Protein AF-A0A1S3DIE0-F1 (afdb_monomer)

Organism: Diaphorina citri (NCBI:txid121845)

Sequence (105 aa):
MDGVSISDAKFHTAGWDSYFTGYCFVYMIYISSSLRHKLPVIFKPFTLTDQLLSVRSYENRINLIRAHLSHVNLAGPDPASTRPSLILVQTRSGEQIDVGQVSCC

pLDDT: mean 83.06, std 14.3, range [42.47, 97.31]

Radius of gyration: 23.04 Å; Cα contacts (8 Å, |Δi|>4): 64; chains: 1; bounding box: 51×43×66 Å

InterPro domains:
  IPR036397 Ribonuclease H superfamily [G3DSA:3.30.420.10] (2-78)

Mean predicted aligned error: 11.43 Å

Solvent-accessible surface area (backbone atoms only — not comparable to full-atom values): 6949 Å² total; per-residue (Å²): 137,82,83,74,78,80,61,81,71,82,69,76,41,74,68,52,51,50,52,48,49,51,52,52,49,61,52,49,34,51,51,41,34,22,59,76,68,72,44,69,92,68,90,74,91,73,53,71,66,57,30,52,65,53,48,51,89,56,62,59,52,47,79,46,83,96,52,67,42,71,36,47,37,78,84,56,77,60,66,80,64,81,62,76,76,85,82,82,86,74,49,97,84,70,55,87,78,64,68,94,74,63,79,87,129

Structure (mmCIF, N/CA/C/O backbone):
data_AF-A0A1S3DIE0-F1
#
_entry.id   AF-A0A1S3DIE0-F1
#
loop_
_atom_site.group_PDB
_atom_site.id
_atom_site.type_symbol
_atom_site.label_atom_id
_atom_site.label_alt_id
_atom_site.label_comp_id
_atom_site.label_asym_id
_atom_site.label_entity_id
_atom_site.label_seq_id
_atom_site.pdbx_PDB_ins_code
_atom_site.Cartn_x
_atom_site.Cartn_y
_atom_site.Cartn_z
_atom_site.occupancy
_atom_site.B_iso_or_equiv
_atom_site.auth_seq_id
_atom_site.auth_comp_id
_atom_site.auth_asym_id
_atom_site.auth_atom_id
_atom_site.pdbx_PDB_model_num
ATOM 1 N N . MET A 1 1 ? -25.126 26.674 -30.843 1.00 43.22 1 MET A N 1
ATOM 2 C CA . MET A 1 1 ? -23.968 26.742 -29.925 1.00 43.22 1 MET A CA 1
ATOM 3 C C . MET A 1 1 ? -24.386 25.944 -28.716 1.00 43.22 1 MET A C 1
ATOM 5 O O . MET A 1 1 ? -24.998 26.488 -27.806 1.00 43.22 1 MET A O 1
ATOM 9 N N . ASP A 1 2 ? -24.188 24.635 -28.795 1.00 44.59 2 ASP A N 1
ATOM 10 C CA . ASP A 1 2 ? -24.762 23.709 -27.829 1.00 44.59 2 ASP A CA 1
ATOM 11 C C . ASP A 1 2 ? -23.809 23.612 -26.644 1.00 44.59 2 ASP A C 1
ATOM 13 O O . ASP A 1 2 ? -22.662 23.180 -26.773 1.00 44.59 2 ASP A O 1
ATOM 17 N N . GLY A 1 3 ? -24.276 24.106 -25.499 1.00 56.88 3 GLY A N 1
ATOM 18 C CA . GLY A 1 3 ? -23.587 24.001 -24.225 1.00 56.88 3 GLY A CA 1
ATOM 19 C C . GLY A 1 3 ? -23.495 22.539 -23.815 1.00 56.88 3 GLY A C 1
ATOM 20 O O . GLY A 1 3 ? -24.418 21.993 -23.217 1.00 56.88 3 GLY A O 1
ATOM 21 N N . VAL A 1 4 ? -22.375 21.901 -24.146 1.00 58.12 4 VAL A N 1
ATOM 22 C CA . VAL A 1 4 ? -22.007 20.596 -23.599 1.00 58.12 4 VAL A CA 1
ATOM 23 C C . VAL A 1 4 ? -21.726 20.795 -22.115 1.00 58.12 4 VAL A C 1
ATOM 25 O O . VAL A 1 4 ? -20.683 21.333 -21.743 1.00 58.12 4 VAL A O 1
ATOM 28 N N . SER A 1 5 ? -22.647 20.355 -21.256 1.00 57.88 5 SER A N 1
ATOM 29 C CA . SER A 1 5 ? -22.306 20.093 -19.864 1.00 57.88 5 SER A CA 1
ATOM 30 C C . SER A 1 5 ? -21.275 18.964 -19.864 1.00 57.88 5 SER A C 1
ATOM 32 O O . SER A 1 5 ? -21.543 17.825 -20.253 1.00 57.88 5 SER A O 1
ATOM 34 N N . ILE A 1 6 ? -20.034 19.304 -19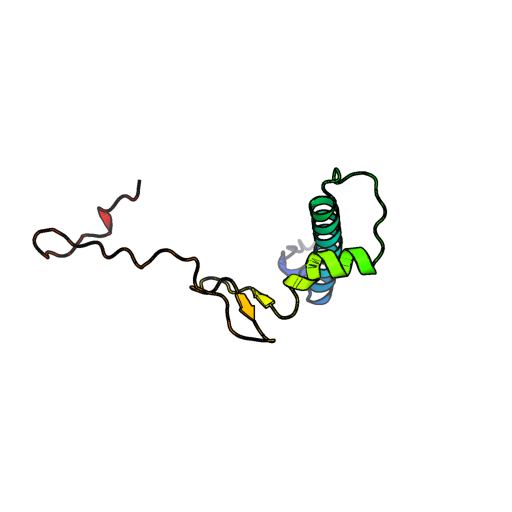.518 1.00 60.19 6 ILE A N 1
ATOM 35 C CA . ILE A 1 6 ? -18.978 18.320 -19.312 1.00 60.19 6 ILE A CA 1
ATOM 36 C C . ILE A 1 6 ? -19.375 17.574 -18.041 1.00 60.19 6 ILE A C 1
ATOM 38 O O . ILE A 1 6 ? -19.128 18.036 -16.937 1.00 60.19 6 ILE A O 1
ATOM 42 N N . SER A 1 7 ? -20.075 16.453 -18.193 1.00 60.28 7 SER A N 1
ATOM 43 C CA . SER A 1 7 ? -20.313 15.534 -17.089 1.00 60.28 7 SER A CA 1
ATOM 44 C C . SER A 1 7 ? -18.952 15.097 -16.538 1.00 60.28 7 SER A C 1
ATOM 46 O O . SER A 1 7 ? -18.170 14.501 -17.287 1.00 60.28 7 SER A O 1
ATOM 48 N N . ASP A 1 8 ? -18.688 15.345 -15.254 1.00 57.12 8 ASP A N 1
ATOM 49 C CA . ASP A 1 8 ? -17.455 14.966 -14.535 1.00 57.12 8 ASP A CA 1
ATOM 50 C C . ASP A 1 8 ? -17.059 13.482 -14.706 1.00 57.12 8 ASP A C 1
ATOM 52 O O . ASP A 1 8 ? -15.909 13.094 -14.519 1.00 57.12 8 ASP A O 1
ATOM 56 N N . ALA A 1 9 ? -17.993 12.640 -15.154 1.00 56.78 9 ALA A N 1
ATOM 57 C CA . ALA A 1 9 ? -17.797 11.229 -15.466 1.00 56.78 9 ALA A CA 1
ATOM 58 C C . ALA A 1 9 ? -16.863 10.929 -16.662 1.00 56.78 9 ALA A C 1
ATOM 60 O O . ALA A 1 9 ? -16.529 9.767 -16.882 1.00 56.78 9 ALA A O 1
ATOM 61 N N . LYS A 1 10 ? -16.428 11.921 -17.455 1.00 57.22 10 LYS A N 1
ATOM 62 C CA . LYS A 1 10 ? -15.580 11.675 -18.643 1.00 57.22 10 LYS A CA 1
ATOM 63 C C . LYS A 1 10 ? -14.112 11.341 -18.340 1.00 57.22 10 LYS A C 1
ATOM 65 O O . LYS A 1 10 ? -13.414 10.913 -19.255 1.00 57.22 10 LYS A O 1
ATOM 70 N N . PHE A 1 11 ? -13.643 11.501 -17.101 1.00 66.94 11 PHE A N 1
ATOM 71 C CA . PHE A 1 11 ? -12.226 11.298 -16.758 1.00 66.94 11 PHE A CA 1
ATOM 72 C C . PHE A 1 11 ? -11.925 9.988 -16.016 1.00 66.94 11 PHE A C 1
ATOM 74 O O . PHE A 1 11 ? -10.781 9.542 -16.024 1.00 66.94 11 PHE A O 1
ATOM 81 N N . HIS A 1 12 ? -12.928 9.328 -15.434 1.00 82.06 12 HIS A N 1
ATOM 82 C CA . HIS A 1 12 ? -12.736 8.078 -14.695 1.00 82.06 12 HIS A CA 1
ATOM 83 C C . HIS A 1 12 ? -12.976 6.872 -15.595 1.00 82.06 12 HIS A C 1
ATOM 85 O O . HIS A 1 12 ? -14.096 6.394 -15.766 1.00 82.06 12 HIS A O 1
ATOM 91 N N . THR A 1 13 ? -11.897 6.383 -16.194 1.00 91.00 13 THR A N 1
ATOM 92 C CA . THR A 1 13 ? -11.882 5.084 -16.868 1.00 91.00 13 THR A CA 1
ATOM 93 C C . THR A 1 13 ? -10.963 4.150 -16.100 1.00 91.00 13 THR A C 1
ATOM 95 O O . THR A 1 13 ? -9.964 4.592 -15.538 1.00 91.00 13 THR A O 1
ATOM 98 N N . ALA A 1 14 ? -11.231 2.84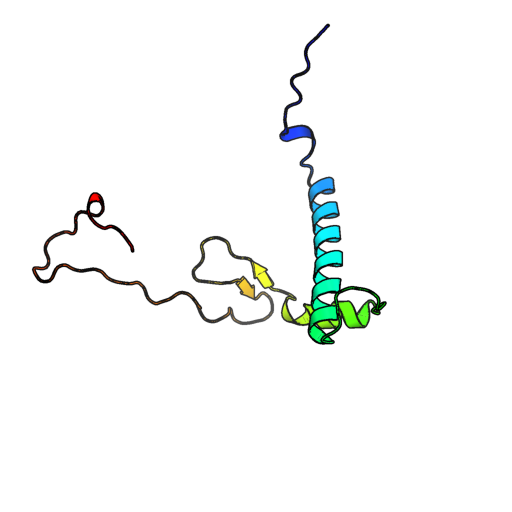3 -16.143 1.00 90.88 14 ALA A N 1
ATOM 99 C CA . ALA A 1 14 ? -10.350 1.857 -15.513 1.00 90.88 14 ALA A CA 1
ATOM 100 C C . ALA A 1 14 ? -8.891 1.973 -16.004 1.00 90.88 14 ALA A C 1
ATOM 102 O O . ALA A 1 14 ? -7.956 1.736 -15.241 1.00 90.88 14 ALA A O 1
ATOM 103 N N . GLY A 1 15 ? -8.685 2.381 -17.263 1.00 92.38 15 GLY A N 1
ATOM 104 C CA . GLY A 1 15 ? -7.357 2.664 -17.812 1.00 92.38 15 GLY A CA 1
ATOM 105 C C . GLY A 1 15 ? -6.684 3.871 -17.153 1.00 92.38 15 GLY A C 1
ATOM 106 O O . GLY A 1 15 ? -5.532 3.783 -16.739 1.00 92.38 15 GLY A O 1
ATOM 107 N N . TRP A 1 16 ? -7.410 4.979 -17.002 1.00 92.44 16 TRP A N 1
ATOM 108 C CA . TRP A 1 16 ? -6.901 6.167 -16.315 1.00 92.44 16 TRP A CA 1
ATOM 109 C C . TRP A 1 16 ? -6.598 5.895 -14.839 1.00 92.44 16 TRP A C 1
ATOM 111 O O . TRP A 1 16 ? -5.505 6.202 -14.361 1.00 92.44 16 TRP A O 1
ATOM 121 N N . ASP A 1 17 ? -7.522 5.240 -14.140 1.00 94.00 17 ASP A N 1
ATOM 122 C CA . ASP A 1 17 ? -7.389 4.949 -12.716 1.00 94.00 17 ASP A CA 1
ATOM 123 C C . ASP A 1 17 ? -6.248 3.954 -12.448 1.00 94.00 17 ASP A C 1
ATOM 125 O O . ASP A 1 17 ? -5.489 4.128 -11.495 1.00 94.00 17 ASP A O 1
ATOM 129 N N . SER A 1 18 ? -6.059 2.940 -13.304 1.00 95.50 18 SER A N 1
ATOM 130 C CA . SER A 1 18 ? -4.941 1.990 -13.173 1.00 95.50 18 SER A CA 1
ATOM 131 C C . SER A 1 18 ? -3.584 2.631 -13.474 1.00 95.50 18 SER A C 1
ATOM 133 O O . SER A 1 18 ? -2.623 2.373 -12.746 1.00 95.50 18 SER A O 1
ATOM 135 N N . TYR A 1 19 ? -3.503 3.523 -14.468 1.00 95.75 19 TYR A N 1
ATOM 136 C CA . TYR A 1 19 ? -2.303 4.320 -14.733 1.00 95.75 19 TYR A CA 1
ATOM 137 C C . TYR A 1 19 ? -1.933 5.193 -13.525 1.00 95.75 19 TYR A C 1
ATOM 139 O O . TYR A 1 19 ? -0.798 5.140 -13.044 1.00 95.75 19 TYR A O 1
ATOM 147 N N . PHE A 1 20 ? -2.898 5.943 -12.981 1.00 95.94 20 PHE A N 1
ATOM 148 C CA . PHE A 1 20 ? -2.676 6.775 -11.795 1.00 95.94 20 PHE A CA 1
ATOM 149 C C . PHE A 1 20 ? -2.330 5.951 -10.559 1.00 95.94 20 PHE A C 1
ATOM 151 O O . PHE A 1 20 ? -1.433 6.326 -9.807 1.00 95.94 20 PHE A O 1
ATOM 158 N N . THR A 1 21 ? -2.972 4.799 -10.374 1.00 96.81 21 THR A N 1
ATOM 159 C CA . THR A 1 21 ? -2.646 3.870 -9.285 1.00 96.81 21 THR A CA 1
ATOM 160 C C . THR A 1 21 ? -1.192 3.404 -9.383 1.00 96.81 21 THR A C 1
ATOM 162 O O . THR A 1 21 ? -0.472 3.423 -8.384 1.00 96.81 21 THR A O 1
ATOM 165 N N . GLY A 1 22 ? -0.724 3.053 -10.585 1.00 97.06 22 GLY A N 1
ATOM 166 C CA . GLY A 1 22 ? 0.676 2.706 -10.834 1.00 97.06 22 GLY A CA 1
ATOM 167 C C . GLY A 1 22 ? 1.634 3.859 -10.526 1.00 97.06 22 GLY A C 1
ATOM 168 O O . GLY A 1 22 ? 2.648 3.656 -9.858 1.00 97.06 22 GLY A O 1
ATOM 169 N N . TYR A 1 23 ? 1.293 5.084 -10.932 1.00 96.81 23 TYR A N 1
ATOM 170 C CA . TYR A 1 23 ? 2.070 6.279 -10.594 1.00 96.81 23 TYR A CA 1
ATOM 171 C C . TYR A 1 23 ? 2.168 6.495 -9.075 1.00 96.81 23 TYR A C 1
ATOM 173 O O . TYR A 1 23 ? 3.267 6.661 -8.539 1.00 96.81 23 TYR A O 1
ATOM 181 N N . CYS A 1 24 ? 1.042 6.425 -8.359 1.00 96.75 24 CYS A N 1
ATOM 182 C CA . CYS A 1 24 ? 1.012 6.526 -6.902 1.00 96.75 24 CYS A CA 1
ATOM 183 C C . CYS A 1 24 ? 1.866 5.437 -6.241 1.00 96.75 24 CYS A C 1
ATOM 185 O O . CYS A 1 24 ? 2.605 5.733 -5.303 1.00 96.75 24 CYS A O 1
ATOM 187 N N . PHE A 1 25 ? 1.822 4.202 -6.749 1.00 96.94 25 PHE A N 1
ATOM 188 C CA . PHE A 1 25 ? 2.661 3.107 -6.264 1.00 96.94 25 PHE A CA 1
ATOM 189 C C . PHE A 1 25 ? 4.158 3.412 -6.430 1.00 96.94 25 PHE A C 1
ATOM 191 O O . PHE A 1 25 ? 4.913 3.291 -5.465 1.00 96.94 25 PHE A O 1
ATOM 198 N N . VAL A 1 26 ? 4.586 3.873 -7.611 1.00 94.56 26 VAL A N 1
ATOM 199 C CA . VAL A 1 26 ? 5.991 4.232 -7.893 1.00 94.56 26 VAL A CA 1
ATOM 200 C C . VAL A 1 26 ? 6.472 5.410 -7.033 1.00 94.56 26 VAL A C 1
ATOM 202 O O . VAL A 1 26 ? 7.631 5.457 -6.617 1.00 94.56 26 VAL A O 1
ATOM 205 N N . TYR A 1 27 ? 5.594 6.354 -6.710 1.00 93.62 27 TYR A N 1
ATOM 206 C CA . TYR A 1 27 ? 5.936 7.449 -5.807 1.00 93.62 27 TYR A CA 1
ATOM 207 C C . TYR A 1 27 ? 6.050 6.977 -4.346 1.00 93.62 27 TYR A C 1
ATOM 209 O O . TYR A 1 27 ? 7.024 7.278 -3.653 1.00 93.62 27 TYR A O 1
ATOM 217 N N . MET A 1 28 ? 5.096 6.168 -3.882 1.00 94.44 28 MET A N 1
ATOM 218 C CA . MET A 1 28 ? 5.065 5.627 -2.518 1.00 94.44 28 MET A CA 1
ATOM 219 C C . MET A 1 28 ? 6.243 4.689 -2.235 1.00 94.44 28 MET A C 1
ATOM 221 O O . MET A 1 28 ? 6.841 4.763 -1.162 1.00 94.44 28 MET A O 1
ATOM 225 N N . ILE A 1 29 ? 6.622 3.834 -3.189 1.00 94.31 29 ILE A N 1
ATOM 226 C CA . ILE A 1 29 ? 7.772 2.929 -3.041 1.00 94.31 29 ILE A CA 1
ATOM 227 C C . ILE A 1 29 ? 9.087 3.710 -2.932 1.00 94.31 29 ILE A C 1
ATOM 229 O O . ILE A 1 29 ? 9.964 3.328 -2.160 1.00 94.31 29 ILE A O 1
ATOM 233 N N . TYR A 1 30 ? 9.208 4.846 -3.628 1.00 92.62 30 TYR A N 1
ATOM 234 C CA . TYR A 1 30 ? 10.352 5.743 -3.485 1.00 92.62 30 TYR A CA 1
ATOM 235 C C . TYR A 1 30 ? 10.426 6.345 -2.075 1.00 92.62 30 TYR A C 1
ATOM 237 O O . TYR A 1 30 ? 11.483 6.303 -1.444 1.00 92.62 30 TYR A O 1
ATOM 245 N N . ILE A 1 31 ? 9.299 6.834 -1.544 1.00 92.00 31 ILE A N 1
ATOM 246 C CA . ILE A 1 31 ? 9.212 7.325 -0.160 1.00 92.00 31 ILE A CA 1
ATOM 247 C C . ILE A 1 31 ? 9.578 6.215 0.834 1.00 92.00 31 ILE A C 1
ATOM 249 O O . ILE A 1 31 ? 10.397 6.443 1.723 1.00 92.00 31 ILE A O 1
ATOM 253 N N . SER A 1 32 ? 9.025 5.009 0.666 1.00 92.62 32 SER A N 1
ATOM 254 C CA . SER A 1 32 ? 9.307 3.856 1.530 1.00 92.62 32 SER A CA 1
ATOM 255 C C . SER A 1 32 ? 10.798 3.503 1.546 1.00 92.62 32 SER A C 1
ATOM 257 O O . SER A 1 32 ? 11.393 3.326 2.613 1.00 92.62 32 SER A O 1
ATOM 259 N N . SER A 1 33 ? 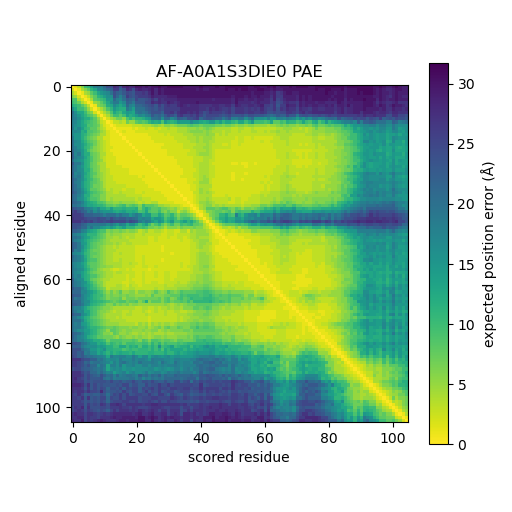11.444 3.484 0.377 1.00 92.06 33 SER A N 1
ATOM 260 C CA . SER A 1 33 ? 12.888 3.258 0.270 1.00 92.06 33 SER A CA 1
ATOM 261 C C . SER A 1 33 ? 13.700 4.346 0.972 1.00 92.06 33 SER A C 1
ATOM 263 O O . SER A 1 33 ? 14.610 4.028 1.739 1.00 92.06 33 SER A O 1
ATOM 265 N N . SER A 1 34 ? 13.349 5.620 0.791 1.00 90.81 34 SER A N 1
ATOM 266 C CA . SER A 1 34 ? 14.006 6.733 1.489 1.00 90.81 34 SER A CA 1
ATOM 267 C C . SER A 1 34 ? 13.884 6.611 3.011 1.00 90.81 34 SER A C 1
ATOM 269 O O . SER A 1 34 ? 14.888 6.731 3.718 1.00 90.81 34 SER A O 1
ATOM 271 N N . LEU A 1 35 ? 12.692 6.272 3.520 1.00 89.81 35 LEU A N 1
ATOM 272 C CA . LEU A 1 35 ? 12.447 6.041 4.948 1.00 89.81 35 LEU A CA 1
ATOM 273 C C . LEU A 1 35 ? 13.276 4.871 5.490 1.00 89.81 35 LEU A C 1
ATOM 275 O O . LEU A 1 35 ? 13.920 5.004 6.532 1.00 89.81 35 LEU A O 1
ATOM 279 N N . ARG A 1 36 ? 13.326 3.746 4.766 1.00 88.00 36 ARG A N 1
ATOM 280 C CA . ARG A 1 36 ? 14.118 2.566 5.146 1.00 88.00 36 ARG A CA 1
ATOM 281 C C . ARG A 1 36 ? 15.605 2.889 5.295 1.00 88.00 36 ARG A C 1
ATOM 283 O O . ARG A 1 36 ? 16.251 2.381 6.209 1.00 88.00 36 ARG A O 1
ATOM 290 N N . HIS A 1 37 ? 16.142 3.734 4.418 1.00 86.38 37 HIS A N 1
ATOM 291 C CA . HIS A 1 37 ? 17.545 4.148 4.449 1.00 86.38 37 HIS A CA 1
ATOM 292 C C . HIS A 1 37 ? 17.812 5.391 5.313 1.00 86.38 37 HIS A C 1
ATOM 294 O O . HIS A 1 37 ? 18.964 5.811 5.405 1.00 86.38 37 HIS A O 1
ATOM 300 N N . LYS A 1 38 ? 16.785 5.962 5.966 1.00 87.06 38 LYS A N 1
ATOM 301 C CA . LYS A 1 38 ? 16.861 7.223 6.732 1.00 87.06 38 LYS A CA 1
ATOM 302 C C . LYS A 1 38 ? 17.460 8.375 5.916 1.00 87.06 38 LYS A C 1
ATOM 304 O O . LYS A 1 38 ? 18.193 9.209 6.445 1.00 87.06 38 LYS A O 1
ATOM 309 N N . LEU A 1 39 ? 17.177 8.395 4.617 1.00 80.75 39 LEU A N 1
ATOM 310 C CA . LEU A 1 39 ? 17.649 9.428 3.707 1.00 80.75 39 LEU A CA 1
ATOM 311 C C . LEU A 1 39 ? 16.560 10.490 3.523 1.00 80.75 39 LEU A C 1
ATOM 313 O O . LEU A 1 39 ? 15.373 10.149 3.522 1.00 80.75 39 LEU A O 1
ATOM 317 N N . PRO A 1 40 ? 16.932 11.768 3.334 1.00 75.56 40 PRO A N 1
ATOM 318 C CA . PRO A 1 40 ? 15.981 12.749 2.832 1.00 75.56 40 PRO A CA 1
ATOM 319 C C . PRO A 1 40 ? 15.409 12.258 1.494 1.00 75.56 40 PRO A C 1
ATOM 321 O O . PRO A 1 40 ? 16.115 11.627 0.708 1.00 75.56 40 PRO A O 1
ATOM 324 N N . VAL A 1 41 ? 14.137 12.570 1.217 1.00 67.25 41 VAL A N 1
ATOM 325 C CA . VAL A 1 41 ? 13.382 12.144 0.009 1.00 67.25 41 VAL A CA 1
ATOM 326 C C . VAL A 1 41 ? 13.943 12.768 -1.284 1.00 67.25 41 VAL A C 1
ATOM 328 O O . VAL A 1 41 ? 13.332 12.743 -2.342 1.00 67.25 41 VAL A O 1
ATOM 331 N N . ILE A 1 42 ? 15.128 13.355 -1.223 1.00 65.25 42 ILE A N 1
ATOM 332 C CA . ILE A 1 42 ? 15.736 14.101 -2.301 1.00 65.25 42 ILE A CA 1
ATOM 333 C C . ILE A 1 42 ? 17.135 13.504 -2.480 1.00 65.25 42 ILE A C 1
ATOM 335 O O . ILE A 1 42 ? 17.931 13.505 -1.544 1.00 65.25 42 ILE A O 1
ATOM 339 N N . PHE A 1 43 ? 17.410 12.990 -3.684 1.00 60.16 43 PHE A N 1
ATOM 340 C CA . PHE A 1 43 ? 18.750 12.765 -4.259 1.00 60.16 43 PHE A CA 1
ATOM 341 C C . PHE A 1 43 ? 19.398 11.371 -4.267 1.00 60.16 43 PHE A C 1
ATOM 343 O O . PHE A 1 43 ? 20.543 11.291 -4.711 1.00 60.16 43 PHE A O 1
ATOM 350 N N . LYS A 1 44 ? 18.732 10.259 -3.916 1.00 71.50 44 LYS A N 1
ATOM 351 C CA . LYS A 1 44 ? 19.327 8.928 -4.189 1.00 71.50 44 LYS A CA 1
ATOM 352 C C . LYS A 1 44 ? 18.542 8.109 -5.220 1.00 71.50 44 LYS A C 1
ATOM 354 O O . LYS A 1 44 ? 17.342 7.907 -5.024 1.00 71.50 44 LYS A O 1
ATOM 359 N N . PRO A 1 45 ? 19.190 7.623 -6.299 1.00 80.38 45 PRO A N 1
ATOM 360 C CA . PRO A 1 45 ? 18.608 6.586 -7.137 1.00 80.38 45 PRO A CA 1
ATOM 361 C C . PRO A 1 45 ? 18.594 5.264 -6.360 1.00 80.38 45 PRO A C 1
ATOM 363 O O . PRO A 1 45 ? 19.605 4.860 -5.783 1.00 80.38 45 PRO A O 1
ATOM 366 N N . PHE A 1 46 ? 17.443 4.599 -6.345 1.00 87.56 46 PHE A N 1
ATOM 367 C CA . PHE A 1 46 ? 17.297 3.244 -5.819 1.00 87.56 46 PHE A CA 1
ATOM 368 C C . PHE A 1 46 ? 17.192 2.265 -6.979 1.00 87.56 46 PHE A C 1
ATOM 370 O O . PHE A 1 46 ? 16.646 2.600 -8.032 1.00 87.56 46 PHE A O 1
ATOM 377 N N . THR A 1 47 ? 17.697 1.051 -6.787 1.00 91.56 47 THR A N 1
ATOM 378 C CA . THR A 1 47 ? 17.432 -0.022 -7.744 1.00 91.56 47 THR A CA 1
ATOM 379 C C . THR A 1 47 ? 15.980 -0.486 -7.611 1.00 91.56 47 THR A C 1
ATOM 381 O O . THR A 1 47 ? 15.378 -0.364 -6.540 1.00 91.56 47 THR A O 1
ATOM 384 N N . LEU A 1 48 ? 15.420 -1.066 -8.678 1.00 91.12 48 LEU A N 1
ATOM 385 C CA . LEU A 1 48 ? 14.083 -1.667 -8.625 1.00 91.12 48 LEU A CA 1
ATOM 386 C C . LEU A 1 48 ? 13.999 -2.738 -7.526 1.00 91.12 48 LEU A C 1
ATOM 388 O O . LEU A 1 48 ? 13.001 -2.825 -6.817 1.00 91.12 48 LEU A O 1
ATOM 392 N N . THR A 1 49 ? 15.062 -3.523 -7.346 1.00 93.75 49 THR A N 1
ATOM 393 C CA . THR A 1 49 ? 15.142 -4.540 -6.293 1.00 93.75 49 THR A CA 1
ATOM 394 C C . THR A 1 49 ? 15.048 -3.917 -4.904 1.00 93.75 49 THR A C 1
ATOM 396 O O . THR A 1 49 ? 14.248 -4.376 -4.094 1.00 93.75 49 THR A O 1
ATOM 399 N N . ASP A 1 50 ? 15.803 -2.850 -4.628 1.00 91.50 50 ASP A N 1
ATOM 400 C CA . ASP A 1 50 ? 15.745 -2.159 -3.331 1.00 91.50 50 ASP A CA 1
ATOM 401 C C . ASP A 1 50 ? 14.350 -1.595 -3.058 1.00 91.50 50 ASP A C 1
ATOM 403 O O . ASP A 1 50 ? 13.829 -1.710 -1.947 1.00 91.50 50 ASP A O 1
ATOM 407 N N . GLN A 1 51 ? 13.734 -1.018 -4.092 1.00 93.12 51 GLN A N 1
ATOM 408 C CA . GLN A 1 51 ? 12.368 -0.516 -4.052 1.00 93.12 51 GLN A CA 1
ATOM 409 C C . GLN A 1 51 ? 11.374 -1.629 -3.725 1.00 93.12 51 GLN A C 1
ATOM 411 O O . GLN A 1 51 ? 10.643 -1.526 -2.745 1.00 93.12 51 GLN A O 1
ATOM 416 N N . LEU A 1 52 ? 11.370 -2.731 -4.470 1.00 95.31 52 LEU A N 1
ATOM 417 C CA . LEU A 1 52 ? 10.452 -3.844 -4.213 1.00 95.31 52 LEU A CA 1
ATOM 418 C C . LEU A 1 52 ? 10.681 -4.465 -2.830 1.00 95.31 52 LEU A C 1
ATOM 420 O O . LEU A 1 52 ? 9.724 -4.786 -2.127 1.00 95.31 52 LEU A O 1
ATOM 424 N N . LEU A 1 53 ? 11.934 -4.558 -2.383 1.00 94.50 53 LEU A N 1
ATOM 425 C CA . LEU A 1 53 ? 12.254 -5.017 -1.035 1.00 94.50 53 LEU A CA 1
ATOM 426 C C . LEU A 1 53 ? 11.745 -4.064 0.056 1.00 94.50 53 LEU A C 1
ATOM 428 O O . LEU A 1 53 ? 11.515 -4.531 1.171 1.00 94.50 53 LEU A O 1
ATOM 432 N N . SER A 1 54 ? 11.601 -2.758 -0.205 1.00 93.81 54 SER A N 1
ATOM 433 C CA . SER A 1 54 ? 11.097 -1.784 0.780 1.00 93.81 54 SER A CA 1
ATOM 434 C C . SER A 1 54 ? 9.592 -1.903 1.018 1.00 93.81 54 SER A C 1
ATOM 436 O O . SER A 1 54 ? 9.119 -1.553 2.096 1.00 93.81 54 SER A O 1
ATOM 438 N N . VAL A 1 55 ? 8.849 -2.448 0.052 1.00 95.50 55 VAL A N 1
ATOM 439 C CA . VAL A 1 55 ? 7.395 -2.656 0.149 1.00 95.50 55 VAL A CA 1
ATOM 440 C C . VAL A 1 55 ? 6.989 -4.125 0.196 1.00 95.50 55 VAL A C 1
ATOM 442 O O . VAL A 1 55 ? 5.800 -4.426 0.223 1.00 95.50 55 VAL A O 1
ATOM 445 N N . ARG A 1 56 ? 7.949 -5.053 0.263 1.00 95.25 56 ARG A N 1
ATOM 446 C CA . ARG A 1 56 ? 7.682 -6.499 0.294 1.00 95.25 56 ARG A CA 1
ATOM 447 C C . ARG A 1 56 ? 6.701 -6.905 1.394 1.00 95.25 56 ARG A C 1
ATOM 449 O O . ARG A 1 56 ? 5.884 -7.787 1.186 1.00 95.25 56 ARG A O 1
ATOM 456 N N . SER A 1 57 ?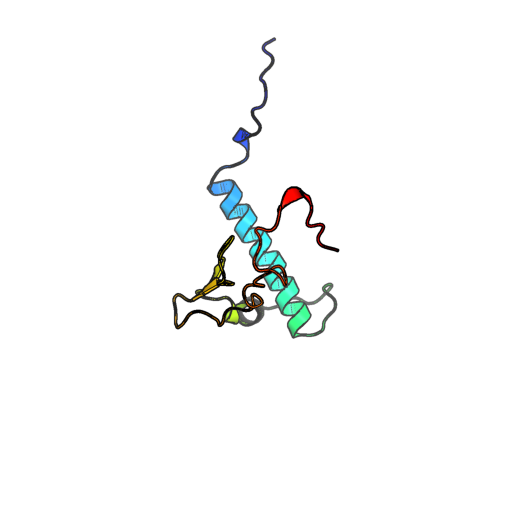 6.725 -6.239 2.547 1.00 93.44 57 SER A N 1
ATOM 457 C CA . SER A 1 57 ? 5.785 -6.503 3.644 1.00 93.44 57 SER A CA 1
ATOM 458 C C . SER A 1 57 ? 4.318 -6.207 3.308 1.00 93.44 57 SER A C 1
ATOM 460 O O . SER A 1 57 ? 3.449 -6.625 4.068 1.00 93.44 57 SER A O 1
ATOM 462 N N . TYR A 1 58 ? 4.029 -5.503 2.210 1.00 94.69 58 TYR A N 1
ATOM 463 C CA . TYR A 1 58 ? 2.676 -5.194 1.741 1.00 94.69 58 TYR A CA 1
ATOM 464 C C . TYR A 1 58 ? 2.168 -6.167 0.667 1.00 94.69 58 TYR A C 1
ATOM 466 O O . TYR A 1 58 ? 1.028 -6.039 0.223 1.00 94.69 58 TYR A O 1
ATOM 474 N N . GLU A 1 59 ? 2.981 -7.143 0.248 1.00 95.88 59 GLU A N 1
ATOM 475 C CA . GLU A 1 59 ? 2.563 -8.147 -0.730 1.00 95.88 59 GLU A CA 1
ATOM 476 C C . GLU A 1 59 ? 1.385 -8.977 -0.208 1.00 95.88 59 GLU A C 1
ATOM 478 O O . GLU A 1 59 ? 1.313 -9.292 0.980 1.00 95.88 59 GLU A O 1
ATOM 483 N N . ASN A 1 60 ? 0.461 -9.344 -1.101 1.00 97.31 60 ASN A N 1
ATOM 484 C CA . ASN A 1 60 ? -0.702 -10.181 -0.781 1.00 97.31 60 ASN A CA 1
ATOM 485 C C . ASN A 1 60 ? -1.649 -9.594 0.282 1.00 97.31 60 ASN A C 1
ATOM 487 O O . ASN A 1 60 ? -2.400 -10.339 0.910 1.00 97.31 60 ASN A O 1
ATOM 491 N N . ARG A 1 61 ? -1.643 -8.270 0.483 1.00 96.75 61 ARG A N 1
ATOM 492 C CA . ARG A 1 61 ? -2.518 -7.593 1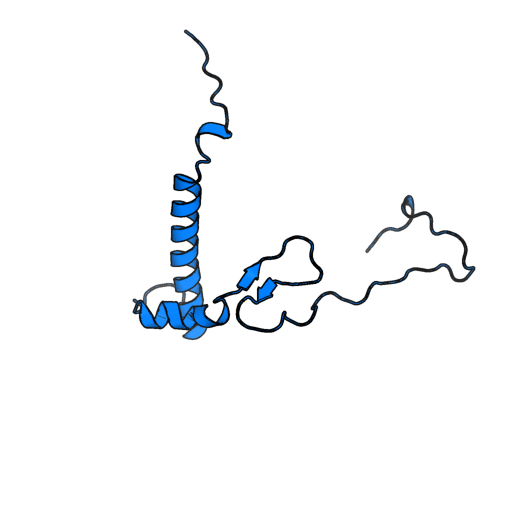.448 1.00 96.75 61 ARG A CA 1
ATOM 493 C C . ARG A 1 61 ? -3.553 -6.727 0.745 1.00 96.75 61 ARG A C 1
ATOM 495 O O . ARG A 1 61 ? -3.199 -5.775 0.055 1.00 96.75 61 ARG A O 1
ATOM 502 N N . ILE A 1 62 ? -4.832 -7.032 0.951 1.00 95.88 62 ILE A N 1
ATOM 503 C CA . ILE A 1 62 ? -5.947 -6.235 0.422 1.00 95.88 62 ILE A CA 1
ATOM 504 C C . ILE A 1 62 ? -6.469 -5.318 1.524 1.00 95.88 62 ILE A C 1
ATOM 506 O O . ILE A 1 62 ? -6.898 -5.789 2.575 1.00 95.88 62 ILE A O 1
ATOM 510 N N . ASN A 1 63 ? -6.456 -4.009 1.275 1.00 94.69 63 ASN A N 1
ATOM 511 C CA . ASN A 1 63 ? -7.000 -3.018 2.200 1.00 94.69 63 ASN A CA 1
ATOM 512 C C . ASN A 1 63 ? -8.512 -3.214 2.403 1.00 94.69 63 ASN A C 1
ATOM 514 O O . ASN A 1 63 ? -9.257 -3.338 1.431 1.00 94.69 63 ASN A O 1
ATOM 518 N N . LEU A 1 64 ? -8.967 -3.178 3.656 1.00 92.62 64 LEU A N 1
ATOM 519 C CA . LEU A 1 64 ? -10.386 -3.254 3.993 1.00 92.62 64 LEU A CA 1
ATOM 520 C C . LEU A 1 64 ? -10.915 -1.888 4.427 1.00 92.62 64 LEU A C 1
ATOM 522 O O . LEU A 1 64 ? -10.367 -1.236 5.311 1.00 92.62 64 LEU A O 1
ATOM 526 N N . ILE A 1 65 ? -12.035 -1.472 3.840 1.00 89.75 65 ILE A N 1
ATOM 527 C CA . ILE A 1 65 ? -12.744 -0.255 4.243 1.00 89.75 65 ILE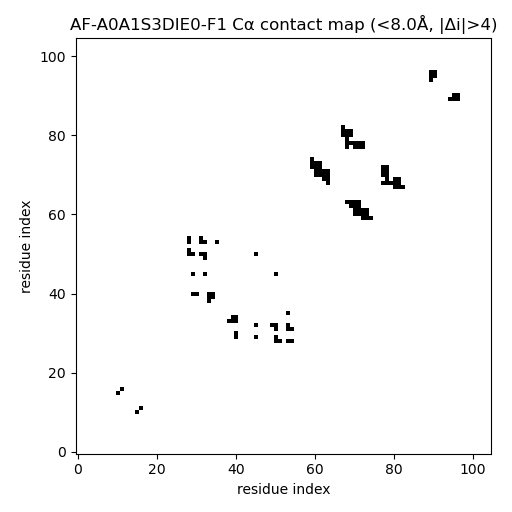 A CA 1
ATOM 528 C C . ILE A 1 65 ? -13.845 -0.647 5.236 1.00 89.75 65 ILE A C 1
ATOM 530 O O . ILE A 1 65 ? -14.620 -1.560 4.966 1.00 89.75 65 ILE A O 1
ATOM 534 N N . ARG A 1 66 ? -13.934 0.061 6.375 1.00 83.62 66 ARG A N 1
ATOM 535 C CA . ARG A 1 66 ? -14.962 -0.135 7.428 1.00 83.62 66 ARG A CA 1
ATOM 536 C C . ARG A 1 66 ? -14.976 -1.537 8.065 1.00 83.62 66 ARG A C 1
ATOM 538 O O . ARG A 1 66 ? -16.013 -1.977 8.554 1.00 83.62 66 ARG A O 1
ATOM 545 N N . ALA A 1 67 ? -13.836 -2.220 8.105 1.00 84.62 67 ALA A N 1
ATOM 546 C CA . ALA A 1 67 ? -13.687 -3.486 8.816 1.00 84.62 67 ALA A CA 1
ATOM 547 C C . ALA A 1 67 ? -13.011 -3.295 10.182 1.00 84.62 67 ALA A C 1
ATOM 549 O O . ALA A 1 67 ? -12.384 -2.274 10.455 1.00 84.62 67 ALA A O 1
ATOM 550 N N . HIS A 1 68 ? -13.127 -4.305 11.047 1.00 84.62 68 HIS A N 1
ATOM 551 C CA . HIS A 1 68 ? -12.298 -4.401 12.258 1.00 84.62 68 HIS A CA 1
ATOM 552 C C . HIS A 1 68 ? -10.846 -4.786 11.899 1.00 84.62 68 HIS A C 1
ATOM 554 O O . HIS A 1 68 ? -9.914 -4.518 12.654 1.00 84.62 68 HIS A O 1
ATOM 560 N N . LEU A 1 69 ? -10.705 -5.419 10.728 1.00 89.44 69 LEU A N 1
ATOM 561 C CA . LEU A 1 69 ? -9.496 -5.754 9.977 1.00 89.44 69 LEU A CA 1
ATOM 562 C C . LEU A 1 69 ? -8.778 -4.504 9.450 1.00 89.44 69 LEU A C 1
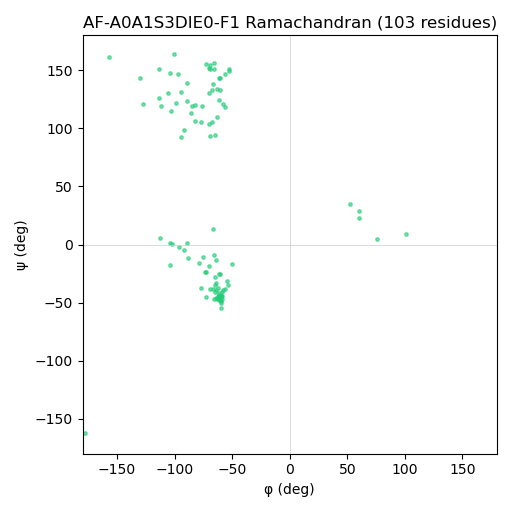ATOM 564 O O . LEU A 1 69 ? -9.465 -3.665 8.876 1.00 89.44 69 LEU A O 1
ATOM 568 N N . SER A 1 70 ? -7.445 -4.398 9.503 1.00 91.50 70 SER A N 1
ATOM 569 C CA . SER A 1 70 ? -6.747 -3.392 8.671 1.00 91.50 70 SER A CA 1
ATOM 570 C C . SER A 1 70 ? -6.632 -3.834 7.205 1.00 91.50 70 SER A C 1
ATOM 572 O O . SER A 1 70 ? -6.768 -3.026 6.291 1.00 91.50 70 SER A O 1
ATOM 574 N N . HIS A 1 71 ? -6.399 -5.124 6.970 1.00 94.81 71 HIS A N 1
ATOM 575 C CA . HIS A 1 71 ? -6.288 -5.735 5.648 1.00 94.81 71 HIS A CA 1
ATOM 576 C C . HIS A 1 71 ? -6.595 -7.231 5.734 1.00 94.81 71 HIS A C 1
ATOM 578 O O . HIS A 1 71 ? -6.503 -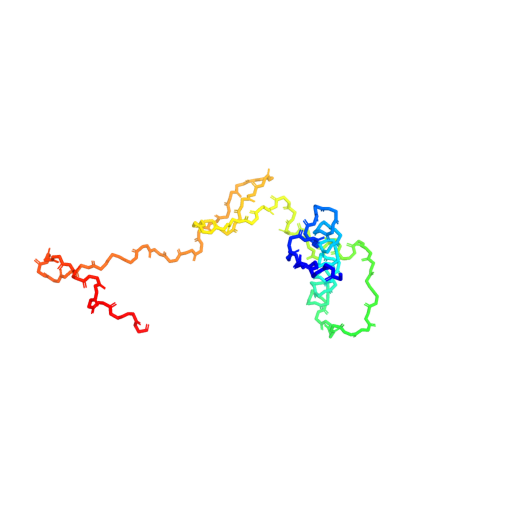7.811 6.815 1.00 94.81 71 HIS A O 1
ATOM 584 N N . VAL A 1 72 ? -6.913 -7.841 4.594 1.00 95.62 72 VAL A N 1
ATOM 585 C CA . VAL A 1 72 ? -6.907 -9.301 4.416 1.00 95.62 72 VAL A CA 1
ATOM 586 C C . VAL A 1 72 ? -5.524 -9.729 3.958 1.00 95.62 72 VAL A C 1
ATOM 588 O O . VAL A 1 72 ? -4.935 -9.056 3.108 1.00 95.62 72 VAL A O 1
ATOM 591 N N . ASN A 1 73 ? -5.019 -10.841 4.479 1.00 96.69 73 ASN A N 1
ATOM 592 C CA . ASN A 1 73 ? -3.784 -11.460 4.011 1.00 96.69 73 ASN A CA 1
ATOM 593 C C . ASN A 1 73 ? -4.096 -12.684 3.136 1.00 96.69 73 ASN A C 1
ATOM 595 O O . ASN A 1 73 ? -4.607 -13.686 3.618 1.00 96.69 73 ASN A O 1
ATOM 599 N N . LEU A 1 74 ? -3.760 -12.633 1.847 1.00 97.31 74 LEU A N 1
ATOM 600 C CA . LEU A 1 74 ? -4.006 -13.745 0.918 1.00 97.31 74 LEU A CA 1
ATOM 601 C C . LEU A 1 74 ? -2.977 -14.878 1.039 1.00 97.31 74 LEU A C 1
ATOM 603 O O . LEU A 1 74 ? -3.203 -15.968 0.523 1.00 97.31 74 LEU A O 1
ATOM 607 N N . ALA A 1 75 ? -1.836 -14.623 1.683 1.00 96.62 75 ALA A N 1
ATOM 608 C CA . ALA A 1 75 ? -0.735 -15.577 1.813 1.00 96.62 75 ALA A CA 1
ATOM 609 C C . ALA A 1 75 ? -0.646 -16.220 3.209 1.00 96.62 75 ALA A C 1
ATOM 611 O O . ALA A 1 75 ? 0.272 -16.995 3.473 1.00 96.62 75 ALA A O 1
ATOM 612 N N . GLY A 1 76 ? -1.556 -15.891 4.128 1.00 94.12 76 GLY A N 1
ATOM 613 C CA . GLY A 1 76 ? -1.492 -16.357 5.509 1.00 94.12 76 GLY A CA 1
ATOM 614 C C . GLY A 1 76 ? -2.675 -15.884 6.351 1.00 94.12 76 GLY A C 1
ATOM 615 O O . GLY A 1 76 ? -3.692 -15.484 5.796 1.00 94.12 76 GLY A O 1
ATOM 616 N N . PRO A 1 77 ? -2.567 -15.928 7.689 1.00 95.12 77 PRO A N 1
ATOM 617 C C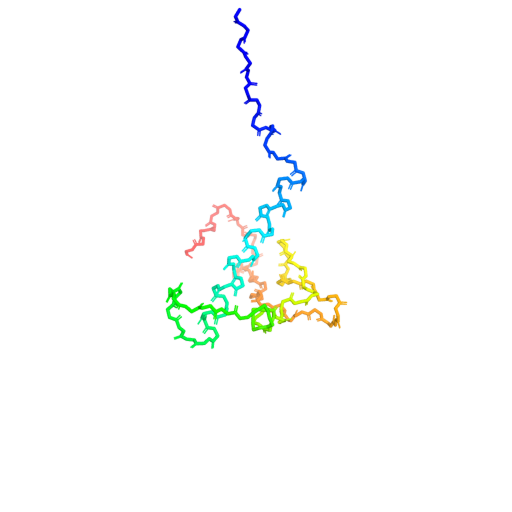A . PRO A 1 77 ? -3.632 -15.454 8.561 1.00 95.12 77 PRO A CA 1
ATOM 618 C C . PRO A 1 77 ? -3.766 -13.928 8.508 1.00 95.12 77 PRO A C 1
ATOM 620 O O . PRO A 1 77 ? -2.786 -13.201 8.294 1.00 95.12 77 PRO A O 1
ATOM 623 N N . ASP A 1 78 ? -4.986 -13.465 8.760 1.00 94.19 78 ASP A N 1
ATOM 624 C CA . ASP A 1 78 ? -5.311 -12.049 8.896 1.00 94.19 78 ASP A CA 1
ATOM 625 C C . ASP A 1 78 ? -4.637 -11.422 10.134 1.00 94.19 78 ASP A C 1
ATOM 627 O O . ASP A 1 78 ? -4.374 -12.112 11.127 1.00 94.19 78 ASP A O 1
ATOM 631 N N . PRO A 1 79 ? -4.329 -10.110 10.101 1.00 92.75 79 PRO A N 1
ATOM 632 C CA . PRO A 1 79 ? -3.695 -9.421 11.220 1.00 92.75 79 PRO A CA 1
ATOM 633 C C . PRO A 1 79 ? -4.620 -9.362 12.439 1.00 92.75 79 PRO A C 1
ATOM 635 O O . PRO A 1 79 ? -5.839 -9.339 12.310 1.00 92.75 79 PRO A O 1
ATOM 638 N N . ALA A 1 80 ? -4.050 -9.226 13.637 1.00 90.75 80 ALA A N 1
ATOM 639 C CA . ALA A 1 80 ? -4.851 -8.915 14.817 1.00 90.75 80 ALA A CA 1
ATOM 640 C C . ALA A 1 80 ? -5.587 -7.571 14.647 1.00 90.75 80 ALA A C 1
ATOM 642 O O . ALA A 1 80 ? -5.047 -6.613 14.085 1.00 90.75 80 ALA A O 1
ATOM 643 N N . SER A 1 81 ? -6.815 -7.490 15.167 1.00 87.62 81 SER A N 1
ATOM 644 C CA . SER A 1 81 ? -7.571 -6.235 15.208 1.00 87.62 81 SER A CA 1
ATOM 645 C C . SER A 1 81 ? -6.824 -5.206 16.055 1.00 87.62 81 SER A C 1
ATOM 647 O O . SER A 1 81 ? -6.546 -5.446 17.228 1.00 87.62 81 SER A O 1
ATOM 649 N N . THR A 1 82 ? -6.546 -4.038 15.478 1.00 82.62 82 THR A N 1
ATOM 650 C CA . THR A 1 82 ? -5.996 -2.876 16.197 1.00 82.62 82 THR A CA 1
ATOM 651 C C . THR A 1 82 ? -7.087 -1.944 16.719 1.00 82.62 82 THR A C 1
ATOM 653 O O . THR A 1 82 ? -6.791 -0.976 17.418 1.00 82.62 82 THR A O 1
ATOM 656 N N . ARG A 1 83 ? -8.358 -2.215 16.389 1.00 78.69 83 ARG A N 1
ATOM 657 C CA . ARG A 1 83 ? -9.488 -1.426 16.875 1.00 78.69 83 ARG A CA 1
ATOM 658 C C . ARG A 1 83 ? -9.645 -1.635 18.388 1.00 78.69 83 ARG A C 1
ATOM 660 O O . ARG A 1 83 ? -9.647 -2.792 18.818 1.00 78.69 83 ARG A O 1
ATOM 667 N N . PRO A 1 84 ? -9.814 -0.561 19.182 1.00 79.31 84 PRO A N 1
ATOM 668 C CA . PRO A 1 84 ? -10.165 -0.681 20.591 1.00 79.31 84 PRO A CA 1
ATOM 669 C C . PRO A 1 84 ? -11.407 -1.557 20.781 1.00 79.31 84 PRO A C 1
ATOM 671 O O . PRO A 1 84 ? -12.271 -1.616 19.898 1.00 79.31 84 PRO A O 1
ATOM 674 N N . SER A 1 85 ? -11.497 -2.232 21.929 1.00 77.12 85 SER A N 1
ATOM 675 C CA . SER A 1 85 ? -12.688 -2.995 22.300 1.00 77.12 85 SER A CA 1
ATOM 676 C C . SER A 1 85 ? -13.938 -2.120 22.210 1.00 77.12 85 SER A C 1
ATOM 678 O O . SER A 1 85 ? -13.883 -0.902 22.397 1.00 77.12 85 SER A O 1
ATOM 680 N N . LEU A 1 86 ? -15.075 -2.748 21.895 1.00 73.69 86 LEU A N 1
ATOM 681 C CA . LEU A 1 86 ? -16.347 -2.042 21.837 1.00 73.69 86 LEU A CA 1
ATOM 682 C C . LEU A 1 86 ? -16.589 -1.373 23.196 1.00 73.69 86 LEU A C 1
ATOM 684 O O . LEU A 1 86 ? -16.663 -2.055 24.219 1.00 73.69 86 LEU A O 1
ATOM 688 N N . ILE A 1 87 ? -16.681 -0.045 23.208 1.00 76.31 87 ILE A N 1
ATOM 689 C CA . ILE A 1 87 ? -17.009 0.689 24.426 1.00 76.31 87 ILE A CA 1
ATOM 690 C C . ILE A 1 87 ? -18.511 0.528 24.633 1.00 76.31 87 ILE A C 1
ATOM 692 O O . ILE A 1 87 ? -19.318 1.108 23.907 1.00 76.31 87 ILE A O 1
ATOM 696 N N . LEU A 1 88 ? -18.881 -0.306 25.602 1.00 75.06 88 LEU A N 1
ATOM 697 C CA . LEU A 1 88 ? -20.259 -0.441 26.045 1.00 75.06 88 LEU A CA 1
ATOM 698 C C . LEU A 1 88 ? -20.557 0.690 27.032 1.00 75.06 88 LEU A C 1
ATOM 700 O O . LEU A 1 88 ? -20.092 0.663 28.170 1.00 75.06 88 LEU A O 1
ATOM 704 N N . VAL A 1 89 ? -21.320 1.688 26.592 1.00 76.19 89 VAL A N 1
ATOM 705 C CA . VAL A 1 89 ? -21.817 2.749 27.473 1.00 76.19 89 VAL A CA 1
ATOM 706 C C . VAL A 1 89 ? -23.154 2.295 28.050 1.00 76.19 89 VAL A C 1
ATOM 708 O O . VAL A 1 89 ? -24.074 1.964 27.306 1.00 76.19 89 VAL A O 1
ATOM 711 N N . GLN A 1 90 ? -23.253 2.258 29.377 1.00 78.62 90 GLN A N 1
ATOM 712 C CA . GLN A 1 90 ? -24.485 1.962 30.107 1.00 78.62 90 GLN A CA 1
ATOM 713 C C . GLN A 1 90 ? -24.702 3.026 31.181 1.00 78.62 90 GLN A C 1
ATOM 715 O O . GLN A 1 90 ? -23.747 3.507 31.794 1.00 78.62 90 GLN A O 1
ATOM 720 N N . THR A 1 91 ? -25.960 3.399 31.417 1.00 82.38 91 THR A N 1
ATOM 721 C CA . THR A 1 91 ? -26.305 4.223 32.577 1.00 82.38 91 THR A CA 1
ATOM 722 C C . THR A 1 91 ? -26.118 3.404 33.851 1.00 82.38 91 THR A C 1
ATOM 724 O O . THR A 1 91 ? -26.292 2.185 33.864 1.00 82.38 91 THR A O 1
ATOM 727 N N . ARG A 1 92 ? -25.805 4.073 34.964 1.00 77.62 92 ARG A N 1
ATOM 728 C CA . ARG A 1 92 ? -25.697 3.408 36.272 1.00 77.62 92 ARG A CA 1
ATOM 729 C C . ARG A 1 92 ? -27.024 2.770 36.719 1.00 77.62 92 ARG A C 1
ATOM 731 O O . ARG A 1 92 ? -27.004 1.836 37.511 1.00 77.62 92 ARG A O 1
ATOM 738 N N . SER A 1 93 ? -28.150 3.284 36.223 1.00 84.06 93 SER A N 1
ATOM 739 C CA . SER A 1 93 ? -29.506 2.792 36.484 1.00 84.06 93 SER A CA 1
ATOM 740 C C . SER A 1 93 ? -29.975 1.706 35.507 1.00 84.06 93 SER A C 1
ATOM 742 O O . SER A 1 93 ? -31.000 1.084 35.764 1.00 84.06 93 SER A O 1
ATOM 744 N N . GLY A 1 94 ? -29.257 1.463 34.403 1.00 78.25 94 GLY A N 1
ATOM 745 C CA . GLY A 1 94 ? -29.681 0.547 33.336 1.00 78.25 94 GLY A CA 1
ATOM 746 C C . GLY A 1 94 ? -30.770 1.103 32.406 1.00 78.25 94 GLY A C 1
ATOM 747 O O . GLY A 1 94 ? -31.248 0.385 31.532 1.00 78.25 94 GLY A O 1
ATOM 748 N N . GLU A 1 95 ? -31.158 2.370 32.566 1.00 82.00 95 GLU A N 1
ATOM 749 C CA . GLU A 1 95 ? -32.080 3.058 31.661 1.00 82.00 95 GLU A CA 1
ATOM 750 C C . GLU A 1 95 ? -31.455 3.326 30.286 1.00 82.00 95 GLU A C 1
ATOM 752 O O . GLU A 1 95 ? -30.229 3.428 30.147 1.00 82.00 95 GLU A O 1
ATOM 757 N N . GLN A 1 96 ? -32.315 3.441 29.268 1.00 77.06 96 GLN A N 1
ATOM 758 C CA . GLN A 1 96 ? -31.897 3.704 27.894 1.00 77.06 96 GLN A CA 1
ATOM 759 C C . GLN A 1 96 ? -31.163 5.042 27.793 1.00 77.06 96 GLN A C 1
ATOM 761 O O . GLN A 1 96 ? -31.612 6.063 28.308 1.00 77.06 96 GLN A O 1
ATOM 766 N N . ILE A 1 97 ? -30.028 5.023 27.098 1.00 78.00 97 ILE A N 1
ATOM 767 C CA . ILE A 1 97 ? -29.266 6.229 26.791 1.00 78.00 97 ILE A CA 1
ATOM 768 C C . ILE A 1 97 ? -29.905 6.886 25.570 1.00 78.00 97 ILE A C 1
ATOM 770 O O . ILE A 1 97 ? -29.942 6.283 24.496 1.00 78.00 97 ILE A O 1
ATOM 774 N N . ASP A 1 98 ? -30.364 8.127 25.723 1.00 78.19 98 ASP A N 1
ATOM 775 C CA . ASP A 1 98 ? -30.699 8.971 24.579 1.00 78.19 98 ASP A CA 1
ATOM 776 C C . ASP A 1 98 ? -29.407 9.372 23.858 1.00 78.19 98 ASP A C 1
ATOM 778 O O . ASP A 1 98 ? -28.643 10.224 24.317 1.00 78.19 98 ASP A O 1
ATOM 782 N N . VAL A 1 99 ? -29.156 8.729 22.717 1.00 73.00 99 VAL A N 1
ATOM 783 C CA . VAL A 1 99 ? -27.954 8.926 21.896 1.00 73.00 99 VAL A CA 1
ATOM 784 C C . VAL A 1 99 ? -27.836 10.378 21.406 1.00 73.00 99 VAL A C 1
ATOM 786 O O . VAL A 1 99 ? -26.724 10.847 21.180 1.00 73.00 99 VAL A O 1
ATOM 789 N N . GLY A 1 100 ? -28.947 11.120 21.298 1.00 72.38 100 GLY A N 1
ATOM 790 C CA . GLY A 1 100 ? -28.951 12.529 20.891 1.00 72.38 100 GLY A CA 1
ATOM 791 C C . GLY A 1 100 ? -28.351 13.489 21.925 1.00 72.38 100 GLY A C 1
ATOM 792 O O . GLY A 1 100 ? -27.970 14.601 21.570 1.00 72.38 100 GLY A O 1
ATOM 793 N N . GLN A 1 101 ? -28.234 13.058 23.184 1.00 65.44 101 GLN A N 1
ATOM 794 C CA . GLN A 1 101 ? -27.660 13.830 24.295 1.00 65.44 101 GLN A CA 1
ATOM 795 C C . GLN A 1 101 ? -26.223 13.397 24.637 1.00 65.44 101 GLN A C 1
ATOM 797 O O . GLN A 1 101 ? -25.609 13.945 25.553 1.00 65.44 101 GLN A O 1
ATOM 802 N N . VAL A 1 102 ? -25.662 12.420 23.916 1.00 64.56 102 VAL A N 1
ATOM 803 C CA . VAL A 1 102 ? -24.289 11.949 24.132 1.00 64.56 102 VAL A CA 1
ATOM 804 C C . VAL A 1 102 ? -23.336 12.733 23.232 1.00 64.56 102 VAL A C 1
ATOM 806 O O . VAL A 1 102 ? -23.175 12.424 22.054 1.00 64.56 102 VAL A O 1
ATOM 809 N N . SER A 1 103 ? -22.673 13.750 23.786 1.00 52.91 103 SER A N 1
ATOM 810 C CA . SER A 1 103 ? -21.541 14.403 23.122 1.00 52.91 103 SER A CA 1
ATOM 811 C C . SER A 1 103 ? -20.248 13.637 23.409 1.00 52.91 103 SER A C 1
ATOM 813 O O . SER A 1 103 ? -19.841 13.527 24.567 1.00 52.91 103 SER A O 1
ATOM 815 N N . CYS A 1 104 ? -19.581 13.130 22.373 1.00 49.28 104 CYS A N 1
ATOM 816 C CA . CYS A 1 104 ? -18.203 12.657 22.498 1.00 49.28 104 CYS A CA 1
ATOM 817 C C . CYS A 1 104 ? -17.268 13.873 22.546 1.00 49.28 104 CYS A C 1
ATOM 819 O O . CYS A 1 104 ? -17.259 14.664 21.602 1.00 49.28 104 CYS A O 1
ATOM 821 N N . CYS A 1 105 ? -16.528 14.018 23.645 1.00 42.47 105 CYS A N 1
ATOM 822 C CA . CYS A 1 105 ? -15.430 14.976 23.778 1.00 42.47 105 CYS A CA 1
ATOM 823 C C . CYS A 1 105 ? -14.211 14.537 22.959 1.00 42.47 105 CYS A C 1
ATOM 825 O O . CYS A 1 105 ? -13.958 13.310 22.908 1.00 42.47 105 CYS A O 1
#

Foldseek 3Di:
DDPPPPDPVPQDDPVNVVVVVVVVLVLVLLVLLCVVVVHDSDDDDDDPVSSCVSCVVCPQWAADDPDLFRTQHPPDHGDDRPDDDPDDDADPVRDDDPPVPDDDD

Secondary structure (DSSP, 8-state):
-------GGGS--HHHHHHHHHHHHHHHHHHHHHHHTT--SSS----HHHHHHHHGGGTTEEE-SSSSSSEEETTSPPPPP-SPPP-----TT-PPP-GGG----